Protein AF-A0A8B8A6L8-F1 (afdb_monomer_lite)

Structure (mmCIF, N/CA/C/O backbone):
data_AF-A0A8B8A6L8-F1
#
_entry.id   AF-A0A8B8A6L8-F1
#
loop_
_atom_site.group_PDB
_atom_site.id
_atom_site.type_symbol
_atom_site.label_atom_id
_atom_site.label_alt_id
_atom_site.label_comp_id
_atom_site.label_asym_id
_atom_site.label_entity_id
_atom_site.label_seq_id
_atom_site.pdbx_PDB_ins_code
_atom_site.Cartn_x
_atom_site.Cartn_y
_atom_site.Cartn_z
_atom_site.occupancy
_atom_site.B_iso_or_equiv
_atom_site.auth_seq_id
_atom_site.auth_comp_id
_atom_site.auth_asym_id
_atom_site.auth_atom_id
_atom_site.pdbx_PDB_model_num
ATOM 1 N N . MET A 1 1 ? 26.599 24.680 70.853 1.00 38.22 1 MET A N 1
ATOM 2 C CA . MET A 1 1 ? 25.687 25.658 70.237 1.00 38.22 1 MET A CA 1
ATOM 3 C C . MET A 1 1 ? 26.247 25.927 68.856 1.00 38.22 1 MET A C 1
ATOM 5 O O . MET A 1 1 ? 27.189 26.687 68.764 1.00 38.22 1 MET A O 1
ATOM 9 N N . GLU A 1 2 ? 25.787 25.202 67.839 1.00 28.59 2 GLU A N 1
ATOM 10 C CA . GLU A 1 2 ? 25.962 25.560 66.428 1.00 28.59 2 GLU A CA 1
ATOM 11 C C . GLU A 1 2 ? 25.062 24.666 65.571 1.00 28.59 2 GLU A C 1
ATOM 13 O O . GLU A 1 2 ? 24.732 23.537 65.933 1.00 28.59 2 GLU A O 1
ATOM 18 N N . VAL A 1 3 ? 24.571 25.277 64.506 1.00 35.31 3 VAL A N 1
ATOM 19 C CA . VAL A 1 3 ? 23.363 24.972 63.746 1.00 35.31 3 VAL A CA 1
ATOM 20 C C . VAL A 1 3 ? 23.727 24.139 62.525 1.00 35.31 3 VAL A C 1
ATOM 22 O O . VAL A 1 3 ? 24.654 24.518 61.825 1.00 35.31 3 VAL A O 1
ATOM 25 N N . PHE A 1 4 ? 22.939 23.116 62.178 1.00 30.56 4 PHE A N 1
ATOM 26 C CA . PHE A 1 4 ? 22.773 22.735 60.771 1.00 30.56 4 PHE A CA 1
ATOM 27 C C . PHE A 1 4 ? 21.321 22.356 60.463 1.00 30.56 4 PHE A C 1
ATOM 29 O O . PHE A 1 4 ? 20.784 21.351 60.921 1.00 30.56 4 PHE A O 1
ATOM 36 N N . ASN A 1 5 ? 20.706 23.234 59.671 1.00 37.31 5 ASN A N 1
ATOM 37 C CA . ASN A 1 5 ? 19.456 23.050 58.951 1.00 37.31 5 ASN A CA 1
ATOM 38 C C . ASN A 1 5 ? 19.555 21.842 58.011 1.00 37.31 5 ASN A C 1
ATOM 40 O O . ASN A 1 5 ? 20.459 21.787 57.180 1.00 37.31 5 ASN A O 1
ATOM 44 N N . ALA A 1 6 ? 18.566 20.952 58.054 1.00 35.06 6 ALA A N 1
ATOM 45 C CA . ALA A 1 6 ? 18.305 20.009 56.974 1.00 35.06 6 ALA A CA 1
ATOM 46 C C . ALA A 1 6 ? 16.916 20.296 56.392 1.00 35.06 6 ALA A C 1
ATOM 48 O O . ALA A 1 6 ? 15.884 19.993 56.991 1.00 35.06 6 ALA A O 1
ATOM 49 N N . PHE A 1 7 ? 16.922 20.915 55.212 1.00 32.12 7 PHE A N 1
ATOM 50 C CA . PHE A 1 7 ? 15.782 21.050 54.313 1.00 32.12 7 PHE A CA 1
ATOM 51 C C . PHE A 1 7 ? 15.168 19.663 54.053 1.00 32.12 7 PHE A C 1
ATOM 53 O O . PHE A 1 7 ? 15.786 18.812 53.413 1.00 32.12 7 PHE A O 1
ATOM 60 N N . LYS A 1 8 ? 13.937 19.423 54.516 1.00 34.16 8 LYS A N 1
ATOM 61 C CA . LYS A 1 8 ? 13.125 18.302 54.024 1.00 34.16 8 LYS A CA 1
ATOM 62 C C . LYS A 1 8 ? 12.576 18.684 52.650 1.00 34.16 8 LYS A C 1
ATOM 64 O O . LYS A 1 8 ? 11.583 19.397 52.552 1.00 34.16 8 LYS A O 1
ATOM 69 N N . MET A 1 9 ? 13.232 18.208 51.593 1.00 31.06 9 MET A N 1
ATOM 70 C CA . MET A 1 9 ? 12.656 18.169 50.249 1.00 31.06 9 MET A CA 1
ATOM 71 C C . MET A 1 9 ? 11.428 17.254 50.265 1.00 31.06 9 MET A C 1
ATOM 73 O O . MET A 1 9 ? 11.539 16.043 50.457 1.00 31.06 9 MET A O 1
ATOM 77 N N . THR A 1 10 ? 10.246 17.829 50.063 1.00 37.31 10 THR A N 1
ATOM 78 C CA . THR A 1 10 ? 9.040 17.076 49.725 1.00 37.31 10 THR A CA 1
ATOM 79 C C . THR A 1 10 ? 9.202 16.533 48.310 1.00 37.31 10 THR A C 1
ATOM 81 O O . THR A 1 10 ? 9.111 17.281 47.337 1.00 37.31 10 THR A O 1
ATOM 84 N N . PHE A 1 11 ? 9.473 15.233 48.190 1.00 37.34 11 PHE A N 1
ATOM 85 C CA . PHE A 1 11 ? 9.403 14.526 46.916 1.00 37.34 11 PHE A CA 1
ATOM 86 C C . PHE A 1 11 ? 7.950 14.539 46.430 1.00 37.34 11 PHE A C 1
ATOM 88 O O . PHE A 1 11 ? 7.080 13.891 47.012 1.00 37.34 11 PHE A O 1
ATOM 95 N N . GLY A 1 12 ? 7.695 15.324 45.383 1.00 35.06 12 GLY A N 1
ATOM 96 C CA . GLY A 1 12 ? 6.444 15.292 44.637 1.00 35.06 12 GLY A CA 1
ATOM 97 C C . GLY A 1 12 ? 6.195 13.892 44.083 1.00 35.06 12 GLY A C 1
ATOM 98 O O . GLY A 1 12 ? 7.115 13.225 43.607 1.00 35.06 12 GLY A O 1
ATOM 99 N N . MET A 1 13 ? 4.947 13.441 44.189 1.00 37.78 13 MET A N 1
ATOM 100 C CA . MET A 1 13 ? 4.490 12.155 43.671 1.00 37.78 13 MET A CA 1
ATOM 101 C C . MET A 1 13 ? 4.834 12.036 42.177 1.00 37.78 13 MET A C 1
ATOM 103 O O . MET A 1 13 ? 4.586 12.983 41.425 1.00 37.78 13 MET A O 1
ATOM 107 N N . PRO A 1 14 ? 5.371 10.896 41.712 1.00 39.12 14 PRO A N 1
ATOM 108 C CA . PRO A 1 14 ? 5.570 10.689 40.291 1.00 39.12 14 PRO A CA 1
ATOM 109 C C . PRO A 1 14 ? 4.200 10.643 39.612 1.00 39.12 14 PRO A C 1
ATOM 111 O O . PRO A 1 14 ? 3.347 9.820 39.949 1.00 39.12 14 PRO A O 1
ATOM 114 N N . HIS A 1 15 ? 3.990 11.532 38.641 1.00 36.28 15 HIS A N 1
ATOM 115 C CA . HIS A 1 15 ? 2.911 11.393 37.676 1.00 36.28 15 HIS A CA 1
ATOM 116 C C . HIS A 1 15 ? 3.094 10.052 36.961 1.00 36.28 15 HIS A C 1
ATOM 118 O O . HIS A 1 15 ? 3.973 9.901 36.113 1.00 36.28 15 HIS A O 1
ATOM 124 N N . ILE A 1 16 ? 2.269 9.068 37.319 1.00 39.75 16 ILE A N 1
ATOM 125 C CA . ILE A 1 16 ? 2.103 7.853 36.530 1.00 39.75 16 ILE A CA 1
ATOM 126 C C . ILE A 1 16 ? 1.516 8.307 35.196 1.00 39.75 16 ILE A C 1
ATOM 128 O O . ILE A 1 16 ? 0.330 8.621 35.087 1.00 39.75 16 ILE A O 1
ATOM 132 N N . ILE A 1 17 ? 2.371 8.398 34.181 1.00 43.59 17 ILE A N 1
ATOM 133 C CA . ILE A 1 17 ? 1.936 8.506 32.797 1.00 43.59 17 ILE A CA 1
ATOM 134 C C . ILE A 1 17 ? 1.213 7.189 32.524 1.00 43.59 17 ILE A C 1
ATOM 136 O O . ILE A 1 17 ? 1.850 6.146 32.388 1.00 43.59 17 ILE A O 1
ATOM 140 N N . ASN A 1 18 ? -0.119 7.227 32.506 1.00 35.31 18 ASN A N 1
ATOM 141 C CA . ASN A 1 18 ? -0.947 6.145 31.992 1.00 35.31 18 ASN A CA 1
ATOM 142 C C . ASN A 1 18 ? -0.597 5.973 30.505 1.00 35.31 18 ASN A C 1
ATOM 144 O O . ASN A 1 18 ? -1.241 6.544 29.623 1.00 35.31 18 ASN A O 1
ATOM 148 N N . LEU A 1 19 ? 0.461 5.211 30.217 1.00 40.44 19 LEU A N 1
ATOM 149 C CA . LEU A 1 19 ? 0.655 4.577 28.924 1.00 40.44 19 LEU A CA 1
ATOM 150 C C . LEU A 1 19 ? -0.526 3.627 28.763 1.00 40.44 19 LEU A C 1
ATOM 152 O O . LEU A 1 19 ? -0.498 2.494 29.232 1.00 40.44 19 LEU A O 1
ATOM 156 N N . SER A 1 20 ? -1.599 4.132 28.156 1.00 40.38 20 SER A N 1
ATOM 157 C CA . SER A 1 20 ? -2.689 3.311 27.652 1.00 40.38 20 SER A CA 1
ATOM 158 C C . SER A 1 20 ? -2.062 2.276 26.724 1.00 40.38 20 SER A C 1
ATOM 160 O O . SER A 1 20 ? -1.664 2.595 25.600 1.00 40.38 20 SER A O 1
ATOM 162 N N . VAL A 1 21 ? -1.868 1.062 27.243 1.00 50.06 21 VAL A N 1
ATOM 163 C CA . VAL A 1 21 ? -1.408 -0.085 26.468 1.00 50.06 21 VAL A CA 1
ATOM 164 C C . VAL A 1 21 ? -2.509 -0.331 25.452 1.00 50.06 21 VAL A C 1
ATOM 166 O O . VAL A 1 21 ? -3.582 -0.831 25.787 1.00 50.06 21 VAL A O 1
ATOM 169 N N . ARG A 1 22 ? -2.286 0.133 24.219 1.00 54.47 22 ARG A N 1
ATOM 170 C CA . ARG A 1 22 ? -3.246 -0.035 23.130 1.00 54.47 22 ARG A CA 1
ATOM 171 C C . ARG A 1 22 ? -3.510 -1.535 22.977 1.00 54.47 22 ARG A C 1
ATOM 173 O O . ARG A 1 22 ? -2.540 -2.292 22.926 1.00 54.47 22 ARG A O 1
ATOM 180 N N . PRO A 1 23 ? -4.774 -1.983 22.909 1.00 56.88 23 PRO A N 1
ATOM 181 C CA . PRO A 1 23 ? -5.069 -3.378 22.626 1.00 56.88 23 PRO A CA 1
ATOM 182 C C . PRO A 1 23 ? -4.446 -3.748 21.277 1.00 56.88 23 PRO A C 1
ATOM 184 O O . PRO A 1 23 ? -4.843 -3.206 20.246 1.00 56.88 23 PRO A O 1
ATOM 187 N N . ILE A 1 24 ? -3.454 -4.637 21.294 1.00 59.12 24 ILE A N 1
ATOM 188 C CA . ILE A 1 24 ? -2.861 -5.218 20.089 1.00 59.12 24 ILE A CA 1
ATOM 189 C C . ILE A 1 24 ? -3.736 -6.411 19.715 1.00 59.12 24 ILE A C 1
ATOM 191 O O . ILE A 1 24 ? -3.820 -7.385 20.466 1.00 59.12 24 ILE A O 1
ATOM 195 N N . ARG A 1 25 ? -4.405 -6.347 18.563 1.00 66.31 25 ARG A N 1
ATOM 196 C CA . ARG A 1 25 ? -5.113 -7.508 18.010 1.00 66.31 25 ARG A CA 1
ATOM 197 C C . ARG A 1 25 ? -4.074 -8.475 17.461 1.00 66.31 25 ARG A C 1
ATOM 199 O O . ARG A 1 25 ? -3.339 -8.094 16.570 1.00 66.31 25 ARG A O 1
ATOM 206 N N . THR A 1 26 ? -3.986 -9.707 17.949 1.00 69.88 26 THR A N 1
ATOM 207 C CA . THR A 1 26 ? -2.943 -10.656 17.505 1.00 69.88 26 THR A CA 1
ATOM 208 C C . THR A 1 26 ? -3.328 -11.457 16.261 1.00 69.88 26 THR A C 1
ATOM 210 O O . THR A 1 26 ? -2.445 -11.866 15.514 1.00 69.88 26 THR A O 1
ATOM 213 N N . ASP A 1 27 ? -4.627 -11.628 15.998 1.00 84.06 27 ASP A N 1
ATOM 214 C CA . ASP A 1 27 ? -5.150 -12.337 14.829 1.00 84.06 27 ASP A CA 1
ATOM 215 C C . ASP A 1 27 ? -6.172 -11.477 14.072 1.00 84.06 27 ASP A C 1
ATOM 217 O O . ASP A 1 27 ? -7.228 -11.133 14.607 1.00 84.06 27 ASP A O 1
ATOM 221 N N . CYS A 1 28 ? -5.856 -11.139 12.821 1.00 91.00 28 CYS A N 1
ATOM 222 C CA . CYS A 1 28 ? -6.729 -10.408 11.902 1.00 91.00 28 CYS A CA 1
ATOM 223 C C . CYS A 1 28 ? -7.232 -11.257 10.727 1.00 91.00 28 CYS A C 1
ATOM 225 O O . CYS A 1 28 ? -7.786 -10.702 9.777 1.00 91.00 28 CYS A O 1
ATOM 227 N N . SER A 1 29 ? -7.055 -12.580 10.772 1.00 90.31 29 SER A N 1
ATOM 228 C CA . SER A 1 29 ? -7.490 -13.496 9.710 1.00 90.31 29 SER A CA 1
ATOM 229 C C . SER A 1 29 ? -9.011 -13.696 9.674 1.00 90.31 29 SER A C 1
ATOM 231 O O . SER A 1 29 ? -9.569 -13.998 8.618 1.00 90.31 29 SER A O 1
ATOM 233 N N . VAL A 1 30 ? -9.695 -13.468 10.800 1.00 90.44 30 VAL A N 1
ATOM 234 C CA . VAL A 1 30 ? -11.146 -13.648 10.935 1.00 90.44 30 VAL A CA 1
ATOM 235 C C . VAL A 1 30 ? -11.891 -12.316 10.733 1.00 90.44 30 VAL A C 1
ATOM 237 O O . VAL A 1 30 ? -11.552 -11.315 11.380 1.00 90.44 30 VAL A O 1
ATOM 240 N N . PRO A 1 31 ? -12.925 -12.272 9.869 1.00 92.06 31 PRO A N 1
ATOM 241 C CA . PRO A 1 31 ? -13.762 -11.090 9.706 1.00 92.06 31 PRO A CA 1
ATOM 242 C C . PRO A 1 31 ? -14.620 -10.838 10.949 1.00 92.06 31 PRO A C 1
ATOM 244 O O . PRO A 1 31 ? -15.320 -11.720 11.438 1.00 92.06 31 PRO A O 1
ATOM 247 N N . GLU A 1 32 ? -14.618 -9.595 11.421 1.00 91.06 32 GLU A N 1
ATOM 248 C CA . GLU A 1 32 ? -15.509 -9.110 12.478 1.00 91.06 32 GLU A CA 1
ATOM 249 C C . GLU A 1 32 ? -16.592 -8.189 11.900 1.00 91.06 32 GLU A C 1
ATOM 251 O O . GLU A 1 32 ? -16.401 -7.568 10.849 1.00 91.06 32 GLU A O 1
ATOM 256 N N . VAL A 1 33 ? -17.708 -8.022 12.618 1.00 92.38 33 VAL A N 1
ATOM 257 C CA . VAL A 1 33 ? -18.766 -7.072 12.235 1.00 92.38 33 VAL A CA 1
ATOM 258 C C . VAL A 1 33 ? -18.179 -5.665 12.065 1.00 92.38 33 VAL A C 1
ATOM 260 O O . VAL A 1 33 ? -17.500 -5.150 12.954 1.00 92.38 33 VAL A O 1
ATOM 263 N N . GLY A 1 34 ? -18.429 -5.054 10.903 1.00 91.56 34 GLY A N 1
ATOM 264 C CA . GLY A 1 34 ? -17.932 -3.720 10.548 1.00 91.56 34 GLY A CA 1
ATOM 265 C C . GLY A 1 34 ? -16.470 -3.666 10.091 1.00 91.56 34 GLY A C 1
ATOM 266 O O . GLY A 1 34 ? -15.991 -2.588 9.746 1.00 91.56 34 GLY A O 1
ATOM 267 N N . SER A 1 35 ? -15.756 -4.796 10.066 1.00 95.50 35 SER A N 1
ATOM 268 C CA . SER A 1 35 ? -14.407 -4.858 9.498 1.00 95.50 35 SER A CA 1
ATOM 269 C C . SER A 1 35 ? -14.436 -4.982 7.971 1.00 95.50 35 SER A C 1
ATOM 271 O O . SER A 1 35 ? -15.374 -5.532 7.389 1.00 95.50 35 SER A O 1
ATOM 273 N N . LYS A 1 36 ? -13.395 -4.469 7.314 1.00 97.19 36 LYS A N 1
ATOM 274 C CA . LYS A 1 36 ? -13.181 -4.569 5.867 1.00 97.19 36 LYS A CA 1
ATOM 275 C C . LYS A 1 36 ? -11.900 -5.361 5.578 1.00 97.19 36 LYS A C 1
ATOM 277 O O . LYS A 1 36 ? -10.931 -5.221 6.329 1.00 97.19 36 LYS A O 1
ATOM 282 N N . PRO A 1 37 ? -11.861 -6.160 4.498 1.00 97.56 37 PRO A N 1
ATOM 283 C CA . PRO A 1 37 ? -10.648 -6.860 4.100 1.00 97.56 37 PRO A CA 1
ATOM 284 C C . PRO A 1 37 ? -9.609 -5.885 3.538 1.00 97.56 37 PRO A C 1
ATOM 286 O O . PRO A 1 37 ? -9.947 -4.955 2.800 1.00 97.56 37 PRO A O 1
ATOM 289 N N . PHE A 1 38 ? -8.339 -6.143 3.828 1.00 97.44 38 PHE A N 1
ATOM 290 C CA . PHE A 1 38 ? -7.197 -5.550 3.136 1.00 97.44 38 PHE A CA 1
ATOM 291 C C . PHE A 1 38 ? -6.344 -6.650 2.504 1.00 97.44 38 PHE A C 1
ATOM 293 O O . PHE A 1 38 ? -6.359 -7.806 2.932 1.00 97.44 38 PHE A O 1
ATOM 300 N N . PHE A 1 39 ? -5.605 -6.297 1.459 1.00 96.88 39 PHE A N 1
ATOM 301 C CA . PHE A 1 39 ? -4.883 -7.257 0.639 1.00 96.88 39 PHE A CA 1
ATOM 302 C C . PHE A 1 39 ? -3.445 -6.812 0.418 1.00 96.88 39 PHE A C 1
ATOM 304 O O . PHE A 1 39 ? -3.165 -5.632 0.197 1.00 96.88 39 PHE A O 1
ATOM 311 N N . TYR A 1 40 ? -2.547 -7.790 0.416 1.00 95.00 40 TYR A N 1
ATOM 312 C CA . TYR A 1 40 ? -1.212 -7.636 -0.136 1.00 95.00 40 TYR A CA 1
ATOM 313 C C . TYR A 1 40 ? -1.282 -7.779 -1.657 1.00 95.00 40 TYR A C 1
ATOM 315 O O . TYR A 1 40 ? -2.036 -8.602 -2.182 1.00 95.00 40 TYR A O 1
ATOM 323 N N . GLY A 1 41 ? -0.495 -6.992 -2.376 1.00 94.38 41 GLY A N 1
ATOM 324 C CA . GLY A 1 41 ? -0.403 -7.095 -3.820 1.00 94.38 41 GLY A CA 1
ATOM 325 C C . GLY A 1 41 ? 1.018 -6.950 -4.327 1.00 94.38 41 GLY A C 1
ATOM 326 O O . GLY A 1 41 ? 1.899 -6.418 -3.653 1.00 94.38 41 GLY A O 1
ATOM 327 N N . THR A 1 42 ? 1.234 -7.465 -5.532 1.00 94.06 42 THR A N 1
ATOM 328 C CA . THR A 1 42 ? 2.529 -7.456 -6.210 1.00 94.06 42 THR A CA 1
ATOM 329 C C . THR A 1 42 ? 2.401 -6.922 -7.623 1.00 94.06 42 THR A C 1
ATOM 331 O O . THR A 1 42 ? 1.360 -7.058 -8.264 1.00 94.06 42 THR A O 1
ATOM 334 N N . ASN A 1 43 ? 3.467 -6.318 -8.126 1.00 91.12 43 ASN A N 1
ATOM 335 C CA . ASN A 1 43 ? 3.594 -5.884 -9.508 1.00 91.12 43 ASN A CA 1
ATOM 336 C C . ASN A 1 43 ? 4.963 -6.304 -10.059 1.00 91.12 43 ASN A C 1
ATOM 338 O O . ASN A 1 43 ? 5.912 -6.499 -9.292 1.00 91.12 43 ASN A O 1
ATOM 342 N N . ASP A 1 44 ? 5.072 -6.444 -11.378 1.00 90.00 44 ASP A N 1
ATOM 343 C CA . ASP A 1 44 ? 6.323 -6.819 -12.043 1.00 90.00 44 ASP A CA 1
ATOM 344 C C . ASP A 1 44 ? 7.318 -5.646 -11.998 1.00 90.00 44 ASP A C 1
ATOM 346 O O . ASP A 1 44 ? 7.162 -4.646 -12.709 1.00 90.00 44 ASP A O 1
ATOM 350 N N . LEU A 1 45 ? 8.351 -5.750 -11.150 1.00 87.50 45 LEU A N 1
ATOM 351 C CA . LEU A 1 45 ? 9.310 -4.658 -10.974 1.00 87.50 45 LEU A CA 1
ATOM 352 C C . LEU A 1 45 ? 10.185 -4.465 -12.217 1.00 87.50 45 LEU A C 1
ATOM 354 O O . LEU A 1 45 ? 10.571 -3.333 -12.509 1.00 87.50 45 LEU A O 1
ATOM 358 N N . ALA A 1 46 ? 10.484 -5.527 -12.969 1.00 86.88 46 ALA A N 1
ATOM 359 C CA . ALA A 1 46 ? 11.274 -5.418 -14.191 1.00 86.88 46 ALA A CA 1
ATOM 360 C C . ALA A 1 46 ? 10.516 -4.600 -15.247 1.00 86.88 46 ALA A C 1
ATOM 362 O O . ALA A 1 46 ? 11.077 -3.673 -15.835 1.00 86.88 46 ALA A O 1
ATOM 363 N N . CYS A 1 47 ? 9.220 -4.862 -15.424 1.00 87.69 47 CYS A N 1
ATOM 364 C CA . CYS A 1 47 ? 8.344 -4.046 -16.259 1.00 87.69 47 CYS A CA 1
ATOM 365 C C . CYS A 1 47 ? 8.293 -2.589 -15.781 1.00 87.69 47 CYS A C 1
ATOM 367 O O . CYS A 1 47 ? 8.435 -1.672 -16.596 1.00 87.69 47 CYS A O 1
ATOM 369 N N . MET A 1 48 ? 8.133 -2.354 -14.473 1.00 87.50 48 MET A N 1
ATOM 370 C CA . MET A 1 48 ? 8.103 -1.000 -13.904 1.00 87.50 48 MET A CA 1
ATOM 371 C C . MET A 1 48 ? 9.407 -0.243 -14.167 1.00 87.50 48 MET A C 1
ATOM 373 O O . MET A 1 48 ? 9.382 0.920 -14.580 1.00 87.50 48 MET A O 1
ATOM 377 N N . TYR A 1 49 ? 10.546 -0.905 -13.961 1.00 86.19 49 TYR A N 1
ATOM 378 C CA . TYR A 1 49 ? 11.869 -0.340 -14.196 1.00 86.19 49 TYR A CA 1
ATOM 379 C C . TYR A 1 49 ? 12.063 0.007 -15.673 1.00 86.19 49 TYR A C 1
ATOM 381 O O . TYR A 1 49 ? 12.335 1.165 -15.988 1.00 86.19 49 TYR A O 1
ATOM 389 N N . LEU A 1 50 ? 11.819 -0.947 -16.579 1.00 86.06 50 LEU A N 1
ATOM 390 C CA . LEU A 1 50 ? 11.908 -0.730 -18.027 1.00 86.06 50 LEU A CA 1
ATOM 391 C C . LEU A 1 50 ? 10.968 0.383 -18.503 1.00 86.06 50 LEU A C 1
ATOM 393 O O . LEU A 1 50 ? 11.334 1.152 -19.390 1.00 86.06 50 LEU A O 1
ATOM 397 N N . THR A 1 51 ? 9.777 0.495 -17.907 1.00 85.38 51 THR A N 1
ATOM 398 C CA . THR A 1 51 ? 8.834 1.587 -18.195 1.00 85.38 51 THR A CA 1
ATOM 399 C C . THR A 1 51 ? 9.421 2.926 -17.761 1.00 85.38 51 THR A C 1
ATOM 401 O O . THR A 1 51 ? 9.380 3.889 -18.520 1.00 85.38 51 THR A O 1
ATOM 404 N N . THR A 1 52 ? 10.006 2.983 -16.563 1.00 85.56 52 THR A N 1
ATOM 405 C CA . THR A 1 52 ? 10.579 4.211 -15.994 1.00 85.56 52 THR A CA 1
ATOM 406 C C . THR A 1 52 ? 11.751 4.740 -16.823 1.00 85.56 52 THR A C 1
ATOM 408 O O . THR A 1 52 ? 11.866 5.949 -16.995 1.00 85.56 52 THR A O 1
ATOM 411 N N . ILE A 1 53 ? 12.599 3.855 -17.362 1.00 86.56 53 ILE A N 1
ATOM 412 C CA . ILE A 1 53 ? 13.751 4.239 -18.201 1.00 86.56 53 ILE A CA 1
ATOM 413 C C . ILE A 1 53 ? 13.421 4.340 -19.702 1.00 86.56 53 ILE A C 1
ATOM 415 O O . ILE A 1 53 ? 14.325 4.496 -20.517 1.00 86.56 53 ILE A O 1
ATOM 419 N N . GLY A 1 54 ? 12.145 4.224 -20.093 1.00 83.88 54 GLY A N 1
ATOM 420 C CA . GLY A 1 54 ? 11.705 4.375 -21.487 1.00 83.88 54 GLY A CA 1
ATOM 421 C C . GLY A 1 54 ? 12.072 3.216 -22.425 1.00 83.88 54 GLY A C 1
ATOM 422 O O . GLY A 1 54 ? 11.951 3.350 -23.640 1.00 83.88 54 GLY A O 1
ATOM 423 N N . LEU A 1 55 ? 12.502 2.069 -21.889 1.00 82.75 55 LEU A N 1
ATOM 424 C CA . LEU A 1 55 ? 12.879 0.883 -22.671 1.00 82.75 55 LEU A CA 1
ATOM 425 C C . LEU A 1 55 ? 11.767 -0.167 -22.762 1.00 82.75 55 LEU A C 1
ATOM 427 O O . LEU A 1 55 ? 11.917 -1.177 -23.457 1.00 82.75 55 LEU A O 1
ATOM 431 N N . TYR A 1 56 ? 10.644 0.048 -22.075 1.00 77.00 56 TYR A N 1
ATOM 432 C CA . TYR A 1 56 ? 9.500 -0.846 -22.172 1.00 77.00 56 TYR A CA 1
ATOM 433 C C . TYR A 1 56 ? 8.888 -0.784 -23.573 1.00 77.00 56 TYR A C 1
ATOM 435 O O . TYR A 1 56 ? 8.228 0.176 -23.964 1.00 77.00 56 TYR A O 1
ATOM 443 N N . ARG A 1 57 ? 9.097 -1.855 -24.335 1.00 68.31 57 ARG A N 1
ATOM 444 C CA . ARG A 1 57 ? 8.390 -2.118 -25.586 1.00 68.31 57 ARG A CA 1
ATOM 445 C C . ARG A 1 57 ? 7.260 -3.084 -25.273 1.00 68.31 57 ARG A C 1
ATOM 447 O O . ARG A 1 57 ? 7.525 -4.121 -24.669 1.00 68.31 57 ARG A O 1
ATOM 454 N N . HIS A 1 58 ? 6.037 -2.792 -25.724 1.00 61.41 58 HIS A N 1
ATOM 455 C CA . HIS A 1 58 ? 4.924 -3.748 -25.715 1.00 61.41 58 HIS A CA 1
ATOM 456 C C . HIS A 1 58 ? 5.299 -4.985 -26.553 1.00 61.41 58 HIS A C 1
ATOM 458 O O . HIS A 1 58 ? 4.957 -5.101 -27.730 1.00 61.41 58 HIS A O 1
ATOM 464 N N . ARG A 1 59 ? 6.062 -5.918 -25.979 1.00 54.03 59 ARG A N 1
ATOM 465 C CA . ARG A 1 59 ? 6.367 -7.193 -26.619 1.00 54.03 59 ARG A CA 1
ATOM 466 C C . ARG A 1 59 ? 5.094 -8.029 -26.567 1.00 54.03 59 ARG A C 1
ATOM 468 O O . ARG A 1 59 ? 4.656 -8.429 -25.491 1.00 54.03 59 ARG A O 1
ATOM 475 N N . ARG A 1 60 ? 4.515 -8.333 -27.736 1.00 49.09 60 ARG A N 1
ATOM 476 C CA . ARG A 1 60 ? 3.614 -9.488 -27.879 1.00 49.09 60 ARG A CA 1
ATOM 477 C C . ARG A 1 60 ? 4.346 -10.694 -27.284 1.00 49.09 60 ARG A C 1
ATOM 479 O O . ARG A 1 60 ? 5.489 -10.936 -27.672 1.00 49.09 60 ARG A O 1
ATOM 486 N N . LYS A 1 61 ? 3.728 -11.395 -26.326 1.00 45.41 61 LYS A N 1
ATOM 487 C CA . LYS A 1 61 ? 4.306 -12.571 -25.655 1.00 45.41 61 LYS A CA 1
ATOM 488 C C . LYS A 1 61 ? 4.791 -13.575 -26.713 1.00 45.41 61 LYS A C 1
ATOM 490 O O . LYS A 1 61 ? 3.981 -14.285 -27.297 1.00 45.41 61 LYS A O 1
ATOM 495 N N . ARG A 1 62 ? 6.097 -13.615 -26.993 1.00 43.38 62 ARG A N 1
ATOM 496 C CA . ARG A 1 62 ? 6.741 -14.717 -27.720 1.00 43.38 62 ARG A CA 1
ATOM 497 C C . ARG A 1 62 ? 7.315 -15.674 -26.684 1.00 43.38 62 ARG A C 1
ATOM 499 O O . ARG A 1 62 ? 7.956 -15.195 -25.757 1.00 43.38 62 ARG A O 1
ATOM 506 N N . SER A 1 63 ? 7.014 -16.962 -26.881 1.00 40.50 63 SER A N 1
ATOM 507 C CA . SER A 1 63 ? 7.598 -18.182 -26.290 1.00 40.50 63 SER A CA 1
ATOM 508 C C . SER A 1 63 ? 8.098 -18.099 -24.841 1.00 40.50 63 SER A C 1
ATOM 510 O O . SER A 1 63 ? 9.023 -17.358 -24.534 1.00 40.50 63 SER A O 1
ATOM 512 N N . LEU A 1 64 ? 7.499 -18.945 -23.996 1.00 42.28 64 LEU A N 1
ATOM 513 C CA . LEU A 1 64 ? 7.750 -19.173 -22.570 1.00 42.28 64 LEU A CA 1
ATOM 514 C C . LEU A 1 64 ? 9.215 -18.924 -22.144 1.00 42.28 64 LEU A C 1
ATOM 516 O O . LEU A 1 64 ? 10.058 -19.813 -22.220 1.00 42.28 64 LEU A O 1
ATOM 520 N N . GLN A 1 65 ? 9.515 -17.710 -21.679 1.00 47.16 65 GLN A N 1
ATOM 521 C CA . GLN A 1 65 ? 10.724 -17.439 -20.908 1.00 47.16 65 GLN A CA 1
ATOM 522 C C . GLN A 1 65 ? 10.358 -17.616 -19.437 1.00 47.16 65 GLN A C 1
ATOM 524 O O . GLN A 1 65 ? 9.488 -16.909 -18.924 1.00 47.16 65 GLN A O 1
ATOM 529 N N . LEU A 1 66 ? 10.968 -18.606 -18.784 1.00 38.34 66 LEU A N 1
ATOM 530 C CA . LEU A 1 66 ? 10.850 -18.799 -17.341 1.00 38.34 66 LEU A CA 1
ATOM 531 C C . LEU A 1 66 ? 11.402 -17.545 -16.635 1.00 38.34 66 LEU A C 1
ATOM 533 O O . LEU A 1 66 ? 12.522 -17.135 -16.948 1.00 38.34 66 LEU A O 1
ATOM 537 N N . PRO A 1 67 ? 10.649 -16.907 -15.721 1.00 46.97 67 PRO A N 1
ATOM 538 C CA . PRO A 1 67 ? 11.118 -15.712 -15.033 1.00 46.97 67 PRO A CA 1
ATOM 539 C C . PRO A 1 67 ? 12.279 -16.063 -14.095 1.00 46.97 67 PRO A C 1
ATOM 541 O O . PRO A 1 67 ? 12.128 -16.818 -13.134 1.00 46.97 67 PRO A O 1
ATOM 544 N N . VAL A 1 68 ? 13.451 -15.504 -14.391 1.00 41.84 68 VAL A N 1
ATOM 545 C CA . VAL A 1 68 ? 14.664 -15.610 -13.575 1.00 41.84 68 VAL A CA 1
ATOM 546 C C . VAL A 1 68 ? 14.498 -14.667 -12.380 1.00 41.84 68 VAL A C 1
ATOM 548 O O . VAL A 1 68 ? 14.736 -13.472 -12.500 1.00 41.84 68 VAL A O 1
ATOM 551 N N . HIS A 1 69 ? 14.039 -15.229 -11.256 1.00 46.12 69 HIS A N 1
ATOM 552 C CA . HIS A 1 69 ? 13.811 -14.589 -9.951 1.00 46.12 69 HIS A CA 1
ATOM 553 C C . HIS A 1 69 ? 12.775 -13.446 -9.962 1.00 46.12 69 HIS A C 1
ATOM 555 O O . HIS A 1 69 ? 12.995 -12.377 -10.521 1.00 46.12 69 HIS A O 1
ATOM 561 N N . ASN A 1 70 ? 11.627 -13.652 -9.306 1.00 53.84 70 ASN A N 1
ATOM 562 C CA . ASN A 1 70 ? 10.523 -12.685 -9.260 1.00 53.84 70 ASN A CA 1
ATOM 563 C C . ASN A 1 70 ? 10.901 -11.425 -8.453 1.00 53.84 70 ASN A C 1
ATOM 565 O O . ASN A 1 70 ? 10.535 -11.283 -7.287 1.00 53.84 70 ASN A O 1
ATOM 569 N N . PHE A 1 71 ? 11.629 -10.495 -9.074 1.00 76.56 71 PHE A N 1
ATOM 570 C CA . PHE A 1 71 ? 11.798 -9.130 -8.589 1.00 76.56 71 PHE A CA 1
ATOM 571 C C . PHE A 1 71 ? 10.429 -8.441 -8.657 1.00 76.56 71 PHE A C 1
ATOM 573 O O . PHE A 1 71 ? 9.971 -8.029 -9.724 1.00 76.56 71 PHE A O 1
ATOM 580 N N . VAL A 1 72 ? 9.741 -8.371 -7.518 1.00 87.25 72 VAL A N 1
ATOM 581 C CA . VAL A 1 72 ? 8.392 -7.804 -7.420 1.00 87.25 72 VAL A CA 1
ATOM 582 C C . VAL A 1 72 ? 8.390 -6.521 -6.604 1.00 87.25 72 VAL A C 1
ATOM 584 O O . VAL A 1 72 ? 9.114 -6.380 -5.614 1.00 87.25 72 VAL A O 1
ATOM 587 N N . HIS A 1 73 ? 7.540 -5.591 -7.022 1.00 92.25 73 HIS A N 1
ATOM 588 C CA . HIS A 1 73 ? 7.153 -4.436 -6.229 1.00 92.25 73 HIS A CA 1
ATOM 589 C C . HIS A 1 73 ? 5.920 -4.795 -5.410 1.00 92.25 73 HIS A C 1
ATOM 591 O O . HIS A 1 73 ? 4.944 -5.270 -5.987 1.00 92.25 73 HIS A O 1
ATOM 597 N N . SER A 1 74 ? 5.940 -4.570 -4.100 1.00 94.12 74 SER A N 1
ATOM 598 C CA . SER A 1 74 ? 4.773 -4.817 -3.256 1.00 94.12 74 SER A CA 1
ATOM 599 C C . SER A 1 74 ? 3.973 -3.549 -2.980 1.00 94.12 74 SER A C 1
ATOM 601 O O . SER A 1 74 ? 4.531 -2.458 -2.848 1.00 94.12 74 SER A O 1
ATOM 603 N N . PHE A 1 75 ? 2.664 -3.720 -2.839 1.00 95.25 75 PHE A N 1
ATOM 604 C CA . PHE A 1 75 ? 1.727 -2.672 -2.457 1.00 95.25 75 PHE A CA 1
ATOM 605 C C . PHE A 1 75 ? 0.633 -3.227 -1.541 1.00 95.25 75 PHE A C 1
ATOM 607 O O . PHE A 1 75 ? 0.419 -4.439 -1.470 1.00 95.25 75 PHE A O 1
ATOM 614 N N . ILE A 1 76 ? -0.099 -2.329 -0.880 1.00 96.88 76 ILE A N 1
ATOM 615 C CA . ILE A 1 76 ? -1.310 -2.668 -0.123 1.00 96.88 76 ILE A CA 1
ATOM 616 C C . ILE A 1 76 ? -2.541 -2.176 -0.866 1.00 96.88 76 ILE A C 1
ATOM 618 O O . ILE A 1 76 ? -2.577 -1.035 -1.326 1.00 96.88 76 ILE A O 1
ATOM 622 N N . TYR A 1 77 ? -3.551 -3.037 -0.961 1.00 96.94 77 TYR A N 1
ATOM 623 C CA . TYR A 1 77 ? -4.875 -2.690 -1.454 1.00 96.94 77 TYR A CA 1
ATOM 624 C C . TYR A 1 77 ? -5.886 -2.703 -0.306 1.00 96.94 77 TYR A C 1
ATOM 626 O O . TYR A 1 77 ? -6.110 -3.736 0.328 1.00 96.94 77 TYR A O 1
ATOM 634 N N . TYR A 1 78 ? -6.502 -1.555 -0.034 1.00 97.50 78 TYR A N 1
ATOM 635 C CA . TYR A 1 78 ? -7.504 -1.412 1.019 1.00 97.50 78 TYR A CA 1
ATOM 636 C C . TYR A 1 78 ? -8.565 -0.383 0.626 1.00 97.50 78 TYR A C 1
ATOM 638 O O . TYR A 1 78 ? -8.237 0.718 0.192 1.00 97.50 78 TYR A O 1
ATOM 646 N N . ASP A 1 79 ? -9.841 -0.744 0.772 1.00 95.69 79 ASP A N 1
ATOM 647 C CA . ASP A 1 79 ? -10.992 0.141 0.526 1.00 95.69 79 ASP A CA 1
ATOM 648 C C . ASP A 1 79 ? -10.985 0.825 -0.863 1.00 95.69 79 ASP A C 1
ATOM 650 O O . ASP A 1 79 ? -11.344 1.993 -1.011 1.00 95.69 79 ASP A O 1
ATOM 654 N N . GLY A 1 80 ? -10.530 0.111 -1.902 1.00 95.19 80 GLY A N 1
ATOM 655 C CA . GLY A 1 80 ? -10.452 0.632 -3.274 1.00 95.19 80 GLY A CA 1
ATOM 656 C C . GLY A 1 80 ? -9.185 1.433 -3.598 1.00 95.19 80 GLY A C 1
ATOM 657 O O . GLY A 1 80 ? -9.071 1.979 -4.703 1.00 95.19 80 GLY A O 1
ATOM 658 N N . TRP A 1 81 ? -8.235 1.503 -2.665 1.00 97.00 81 TRP A N 1
ATOM 659 C CA . TRP A 1 81 ? -6.995 2.261 -2.800 1.00 97.00 81 TRP A CA 1
ATOM 660 C C . T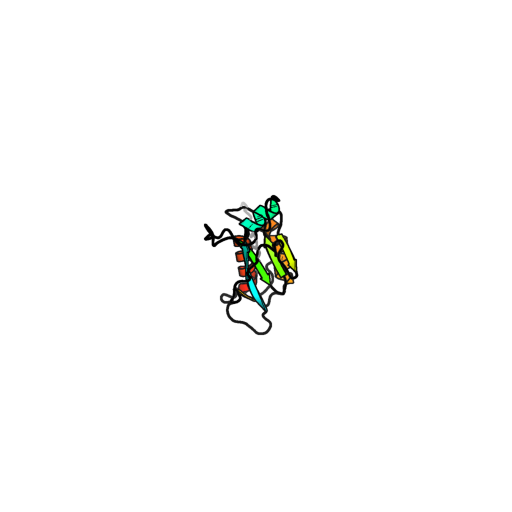RP A 1 81 ? -5.759 1.376 -2.792 1.00 97.00 81 TRP A C 1
ATOM 662 O O . TRP A 1 81 ? -5.662 0.431 -2.018 1.00 97.00 81 TRP A O 1
ATOM 672 N N . PHE A 1 82 ? -4.796 1.751 -3.627 1.00 96.06 82 PHE A N 1
ATOM 673 C CA . PHE A 1 82 ? -3.464 1.180 -3.729 1.00 96.06 82 PHE A CA 1
ATOM 674 C C . PHE A 1 82 ? -2.481 2.117 -3.031 1.00 96.06 82 PHE A C 1
ATOM 676 O O . PHE A 1 82 ? -2.366 3.283 -3.416 1.00 96.06 82 PHE A O 1
ATOM 683 N N . ALA A 1 83 ? -1.794 1.613 -2.010 1.00 96.06 83 ALA A N 1
ATOM 684 C CA . ALA A 1 83 ? -0.714 2.296 -1.312 1.00 96.06 83 ALA A CA 1
ATOM 685 C C . ALA A 1 83 ? 0.622 1.650 -1.691 1.00 96.06 83 ALA A C 1
ATOM 687 O O . ALA A 1 83 ? 0.841 0.467 -1.419 1.00 96.06 83 ALA A O 1
ATOM 688 N N . GLU A 1 84 ? 1.506 2.426 -2.312 1.00 93.44 84 GLU A N 1
ATOM 689 C CA . GLU A 1 84 ? 2.795 1.965 -2.838 1.00 93.44 84 GLU A CA 1
ATOM 690 C C . GLU A 1 84 ? 3.920 2.869 -2.318 1.00 93.44 84 GLU A C 1
ATOM 692 O O . GLU A 1 84 ? 3.730 4.077 -2.189 1.00 93.44 84 GLU A O 1
ATOM 697 N N . PHE A 1 85 ? 5.102 2.311 -2.051 1.00 92.94 85 PHE A N 1
ATOM 698 C CA . PHE A 1 85 ? 6.273 3.080 -1.617 1.00 92.94 85 PHE A CA 1
ATOM 699 C C . PHE A 1 85 ? 7.449 2.850 -2.557 1.00 92.94 85 PHE A C 1
ATOM 701 O O . PHE A 1 85 ? 7.905 1.716 -2.732 1.00 92.94 85 PHE A O 1
ATOM 708 N N . GLY A 1 86 ? 7.928 3.924 -3.181 1.00 86.50 86 GLY A N 1
ATOM 709 C CA . GLY A 1 86 ? 8.974 3.875 -4.196 1.00 86.50 86 GLY A CA 1
ATOM 710 C C . GLY A 1 86 ? 10.142 4.810 -3.907 1.00 86.50 86 GLY A C 1
ATOM 711 O O . GLY A 1 86 ? 10.222 5.452 -2.869 1.00 86.50 86 GLY A O 1
ATOM 712 N N . THR A 1 87 ? 11.056 4.898 -4.872 1.00 80.56 87 THR A N 1
ATOM 713 C CA . THR A 1 87 ? 12.302 5.674 -4.767 1.00 80.56 87 THR A CA 1
ATOM 714 C C . THR A 1 87 ? 12.108 7.177 -4.591 1.00 80.56 87 THR A C 1
ATOM 716 O O . THR A 1 87 ? 13.025 7.844 -4.124 1.00 80.56 87 THR A O 1
ATOM 719 N N . LYS A 1 88 ? 10.953 7.717 -4.990 1.00 74.69 88 LYS A N 1
ATOM 720 C CA . LYS A 1 88 ? 10.641 9.144 -4.866 1.00 74.69 88 LYS A CA 1
ATOM 721 C C . LYS A 1 88 ? 9.751 9.419 -3.659 1.00 74.69 88 LYS A C 1
ATOM 723 O O . LYS A 1 88 ? 10.053 10.307 -2.874 1.00 74.69 88 LYS A O 1
ATOM 728 N N . ASP A 1 89 ? 8.665 8.670 -3.532 1.00 77.25 89 ASP A N 1
ATOM 729 C CA . ASP A 1 89 ? 7.568 9.001 -2.633 1.00 77.25 89 ASP A CA 1
ATOM 730 C C . ASP A 1 89 ? 6.664 7.795 -2.328 1.00 77.25 89 ASP A C 1
ATOM 732 O O . ASP A 1 89 ? 6.712 6.750 -2.991 1.00 77.25 89 ASP A O 1
ATOM 736 N N . THR A 1 90 ? 5.825 7.962 -1.300 1.00 90.25 90 THR A N 1
ATOM 737 C CA . THR A 1 90 ? 4.650 7.115 -1.076 1.00 90.25 90 THR A CA 1
ATOM 738 C C . THR A 1 90 ? 3.525 7.579 -1.991 1.00 90.25 90 THR A C 1
ATOM 740 O O . THR A 1 90 ? 3.079 8.722 -1.902 1.00 90.25 90 THR A O 1
ATOM 743 N N . THR A 1 91 ? 3.012 6.687 -2.831 1.00 91.31 91 THR A N 1
ATOM 744 C CA . THR A 1 91 ? 1.905 6.980 -3.741 1.00 91.31 91 THR A CA 1
ATOM 745 C C . THR A 1 91 ? 0.628 6.291 -3.286 1.00 91.31 91 THR A C 1
ATOM 747 O O . THR A 1 91 ? 0.616 5.087 -3.036 1.00 91.31 91 THR A O 1
ATOM 750 N N . LEU A 1 92 ? -0.464 7.054 -3.234 1.00 94.06 92 LEU A N 1
ATOM 751 C CA . LEU A 1 92 ? -1.814 6.553 -2.993 1.00 94.06 92 LEU A CA 1
ATOM 752 C C . LEU A 1 92 ? -2.653 6.769 -4.247 1.00 94.06 92 LEU A C 1
ATOM 754 O O . LEU A 1 92 ? -2.828 7.904 -4.693 1.00 94.06 92 LEU A O 1
ATOM 758 N N . ARG A 1 93 ? -3.181 5.690 -4.824 1.00 94.00 93 ARG A N 1
ATOM 759 C CA . ARG A 1 93 ? -4.013 5.755 -6.032 1.00 94.00 93 ARG A CA 1
ATOM 760 C C . ARG A 1 93 ? -5.320 5.010 -5.838 1.00 94.00 93 ARG A C 1
ATOM 762 O O . ARG A 1 93 ? -5.340 3.905 -5.308 1.00 94.00 93 ARG A O 1
ATOM 769 N N . ARG A 1 94 ? -6.418 5.602 -6.298 1.00 93.38 94 ARG A N 1
ATOM 770 C CA . ARG A 1 94 ? -7.728 4.947 -6.313 1.00 93.38 94 ARG A CA 1
ATOM 771 C C . ARG A 1 94 ? -7.866 4.101 -7.580 1.00 93.38 94 ARG A C 1
ATOM 773 O O . ARG A 1 94 ? -7.388 4.506 -8.639 1.00 93.38 94 ARG A O 1
ATOM 780 N N . HIS A 1 95 ? -8.540 2.958 -7.479 1.00 86.94 95 HIS A N 1
ATOM 781 C CA . HIS A 1 95 ? -8.902 2.045 -8.578 1.00 86.94 95 HIS A CA 1
ATOM 782 C C . HIS A 1 95 ? -7.755 1.321 -9.301 1.00 86.94 95 HIS A C 1
ATOM 784 O O . HIS A 1 95 ? -7.960 0.187 -9.723 1.00 86.94 95 HIS A O 1
ATOM 790 N N . SER A 1 96 ? -6.564 1.912 -9.445 1.00 89.56 96 SER A N 1
ATOM 791 C CA . SER A 1 96 ? -5.421 1.243 -10.085 1.00 89.56 96 SER A CA 1
ATOM 792 C C . SER A 1 96 ? -4.059 1.717 -9.553 1.00 89.56 96 SER A C 1
ATOM 794 O O . SER A 1 96 ? -3.914 2.898 -9.223 1.00 89.56 96 SER A O 1
ATOM 796 N N . PRO A 1 97 ? -3.040 0.833 -9.497 1.00 90.19 97 PRO A N 1
ATOM 797 C CA . PRO A 1 97 ? -1.676 1.194 -9.101 1.00 90.19 97 PRO A CA 1
ATOM 798 C C . PRO A 1 97 ? -0.967 2.013 -10.184 1.00 90.19 97 PRO A C 1
ATOM 800 O O . PRO A 1 97 ? -1.448 2.121 -11.317 1.00 90.19 97 PRO A O 1
ATOM 803 N N . LYS A 1 98 ? 0.186 2.623 -9.867 1.00 87.50 98 LYS A N 1
ATOM 804 C CA . LYS A 1 98 ? 0.929 3.506 -10.793 1.00 87.50 98 LYS A CA 1
ATOM 805 C C . LYS A 1 98 ? 1.248 2.837 -12.132 1.00 87.50 98 LYS A C 1
ATOM 807 O O . LYS A 1 98 ? 1.059 3.443 -13.183 1.00 87.50 98 LYS A O 1
ATOM 812 N N . TYR A 1 99 ? 1.669 1.579 -12.080 1.00 88.50 99 TYR A N 1
ATOM 813 C CA . TYR A 1 99 ? 2.073 0.786 -13.240 1.00 88.50 99 TYR A CA 1
ATOM 814 C C . TYR A 1 99 ? 1.081 -0.353 -13.501 1.00 88.50 99 TYR A C 1
ATOM 816 O O . TYR A 1 99 ? 1.447 -1.526 -13.485 1.00 88.50 99 TYR A O 1
ATOM 824 N N . ALA A 1 100 ? -0.196 -0.019 -13.709 1.00 90.19 100 ALA A N 1
ATOM 825 C CA . ALA A 1 100 ? -1.257 -1.009 -13.923 1.00 90.19 100 ALA A CA 1
ATOM 826 C C . ALA A 1 100 ? -1.028 -1.904 -15.159 1.00 90.19 100 ALA A C 1
ATOM 828 O O . ALA A 1 100 ? -1.438 -3.061 -15.174 1.00 90.19 100 ALA A O 1
ATOM 829 N N . HIS A 1 101 ? -0.326 -1.415 -16.184 1.00 88.25 101 HIS A N 1
ATOM 830 C CA . HIS A 1 101 ? 0.029 -2.211 -17.365 1.00 88.25 101 HIS A CA 1
ATOM 831 C C . HIS A 1 101 ? 1.098 -3.278 -17.093 1.00 88.25 101 HIS A C 1
ATOM 833 O O . HIS A 1 101 ? 1.260 -4.178 -17.914 1.00 88.25 101 HIS A O 1
ATOM 839 N N . CYS A 1 102 ? 1.802 -3.208 -15.959 1.00 88.12 102 CYS A N 1
ATOM 840 C CA . CYS A 1 102 ? 2.792 -4.207 -15.549 1.00 88.12 102 CYS A CA 1
ATOM 841 C C . CYS A 1 102 ? 2.179 -5.444 -14.874 1.00 88.12 102 CYS A C 1
ATOM 843 O O . CYS A 1 102 ? 2.901 -6.308 -14.388 1.00 88.12 102 CYS A O 1
ATOM 845 N N . GLY A 1 103 ? 0.849 -5.571 -14.911 1.00 89.12 103 GLY A N 1
ATOM 846 C CA . GLY A 1 103 ? 0.142 -6.756 -14.437 1.00 89.12 103 GLY A CA 1
ATOM 847 C C . GLY A 1 103 ? 0.133 -6.869 -12.913 1.00 89.12 103 GLY A C 1
A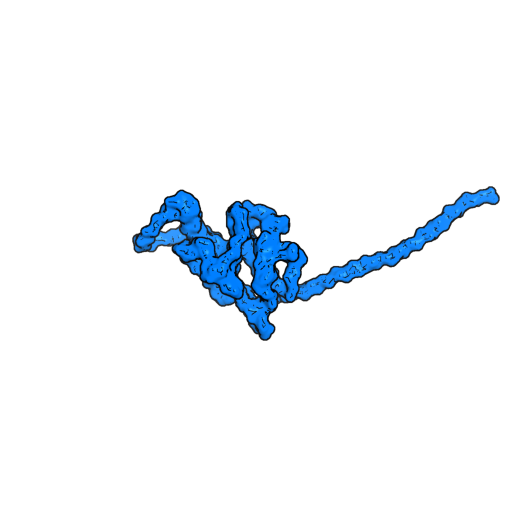TOM 848 O O . GLY A 1 103 ? 0.620 -7.874 -12.392 1.00 89.12 103 GLY A O 1
ATOM 849 N N . PRO A 1 104 ? -0.428 -5.877 -12.194 1.00 91.56 104 PRO A N 1
ATOM 850 C CA . PRO A 1 104 ? -0.577 -5.958 -10.753 1.00 91.56 104 PRO A CA 1
ATOM 851 C C . PRO A 1 104 ? -1.458 -7.151 -10.377 1.00 91.56 104 PRO A C 1
ATOM 853 O O . PRO A 1 104 ? -2.458 -7.447 -11.035 1.00 91.56 104 PRO A O 1
ATOM 856 N N . LYS A 1 105 ? -1.098 -7.822 -9.289 1.00 93.00 105 LYS A N 1
ATOM 857 C CA . LYS A 1 105 ? -1.808 -8.973 -8.739 1.00 93.00 105 LYS A CA 1
ATOM 858 C C . LYS A 1 105 ? -2.157 -8.689 -7.292 1.00 93.00 105 LYS A C 1
ATOM 860 O O . LYS A 1 105 ? -1.269 -8.436 -6.484 1.00 93.00 105 LYS A O 1
ATOM 865 N N . ILE A 1 106 ? -3.444 -8.746 -6.976 1.00 94.00 106 ILE A N 1
ATOM 866 C CA . ILE A 1 106 ? -3.923 -8.779 -5.596 1.00 94.00 106 ILE A CA 1
ATOM 867 C C . ILE A 1 106 ? -3.842 -10.233 -5.134 1.00 94.00 106 ILE A C 1
ATOM 869 O O . ILE A 1 106 ? -4.317 -11.133 -5.829 1.00 94.00 106 ILE A O 1
ATOM 873 N N . MET A 1 107 ? -3.199 -10.466 -3.995 1.00 91.88 107 MET A N 1
ATOM 874 C CA . MET A 1 107 ? -3.041 -11.804 -3.444 1.00 91.88 107 MET A CA 1
ATOM 875 C C . MET A 1 107 ? -4.283 -12.168 -2.637 1.00 91.88 107 MET A C 1
ATOM 877 O O . MET A 1 107 ? -4.724 -11.399 -1.785 1.00 91.88 107 MET A O 1
ATOM 881 N N . HIS A 1 108 ? -4.839 -13.339 -2.936 1.00 90.25 108 HIS A N 1
ATOM 882 C CA . HIS A 1 108 ? -5.962 -13.927 -2.217 1.00 90.25 108 HIS A CA 1
ATOM 883 C C . HIS A 1 108 ? -5.487 -15.154 -1.426 1.00 90.25 108 HIS A C 1
ATOM 885 O O . HIS A 1 108 ? -4.597 -15.857 -1.914 1.00 90.25 108 HIS A O 1
ATOM 891 N N . PRO A 1 109 ? -6.085 -15.454 -0.255 1.00 93.94 109 PRO A N 1
ATOM 892 C CA . PRO A 1 109 ? -7.163 -14.719 0.439 1.00 93.94 109 PRO A CA 1
ATOM 893 C C . PRO A 1 109 ? -6.717 -13.332 0.971 1.00 93.94 109 PRO A C 1
ATOM 895 O O . PRO A 1 109 ? -5.541 -13.000 0.828 1.00 93.94 109 PRO A O 1
ATOM 898 N N . PRO A 1 110 ? -7.623 -12.491 1.528 1.00 96.06 110 PRO A N 1
ATOM 899 C CA . PRO A 1 110 ? -7.229 -11.225 2.153 1.00 96.06 110 PRO A CA 1
ATOM 900 C C . PRO A 1 110 ? -6.079 -11.411 3.147 1.00 96.06 110 PRO A C 1
ATOM 902 O O . PRO A 1 110 ? -6.031 -12.414 3.855 1.00 96.06 110 PRO A O 1
ATOM 905 N N . ALA A 1 111 ? -5.184 -10.426 3.228 1.00 95.00 111 ALA A N 1
ATOM 906 C CA . ALA A 1 111 ? -4.090 -10.440 4.200 1.00 95.00 111 ALA A CA 1
ATOM 907 C C . ALA A 1 111 ? -4.607 -10.272 5.641 1.00 95.00 111 ALA A C 1
ATOM 909 O O . ALA A 1 111 ? -3.961 -10.709 6.588 1.00 95.00 111 ALA A O 1
ATOM 910 N N . GLY A 1 112 ? -5.784 -9.665 5.795 1.00 96.00 112 GLY A N 1
ATOM 911 C CA . GLY A 1 112 ? -6.521 -9.612 7.047 1.00 96.00 112 GLY A CA 1
ATOM 912 C C . GLY A 1 112 ? -7.743 -8.707 6.953 1.00 96.00 112 GLY A C 1
ATOM 913 O O . GLY A 1 112 ? -8.081 -8.180 5.887 1.00 96.00 112 GLY A O 1
ATOM 914 N N . PHE A 1 113 ? -8.395 -8.511 8.093 1.00 96.62 113 PHE A N 1
ATOM 915 C CA . PHE A 1 113 ? -9.560 -7.652 8.258 1.00 96.62 113 PHE A CA 1
ATOM 916 C C . PHE A 1 113 ? -9.290 -6.577 9.303 1.00 96.62 113 PHE A C 1
ATOM 918 O O . PHE A 1 113 ? -8.725 -6.852 10.360 1.00 96.62 113 PHE A O 1
ATOM 925 N N . THR A 1 114 ? -9.747 -5.357 9.038 1.00 96.19 114 THR A N 1
ATOM 926 C CA . THR A 1 114 ? -9.536 -4.212 9.927 1.00 96.19 114 THR A CA 1
ATOM 927 C C . THR A 1 114 ? -10.793 -3.369 10.076 1.00 96.19 114 THR A C 1
ATOM 929 O O . THR A 1 114 ? -11.597 -3.264 9.151 1.00 96.19 114 THR A O 1
ATOM 932 N N . LYS A 1 115 ? -10.966 -2.763 11.252 1.00 95.88 115 LYS A N 1
ATOM 933 C CA . LYS A 1 115 ? -12.001 -1.749 11.516 1.00 95.88 115 LYS A CA 1
ATOM 934 C C . LYS A 1 115 ? -11.477 -0.324 11.315 1.00 95.88 115 LYS A C 1
ATOM 936 O O . LYS A 1 115 ? -12.257 0.624 11.373 1.00 95.88 115 LYS A O 1
ATOM 941 N N . LEU A 1 116 ? -10.172 -0.154 11.080 1.00 96.25 116 LEU A N 1
ATOM 942 C CA . LEU A 1 116 ? -9.594 1.164 10.846 1.00 96.25 116 LEU A CA 1
ATOM 943 C C . LEU A 1 116 ? -10.133 1.754 9.537 1.00 96.25 116 LEU A C 1
ATOM 945 O O . LEU A 1 116 ? -10.134 1.070 8.514 1.00 96.25 116 LEU A O 1
ATOM 949 N N . PRO A 1 117 ? -10.550 3.029 9.511 1.00 96.25 117 PRO A N 1
ATOM 950 C C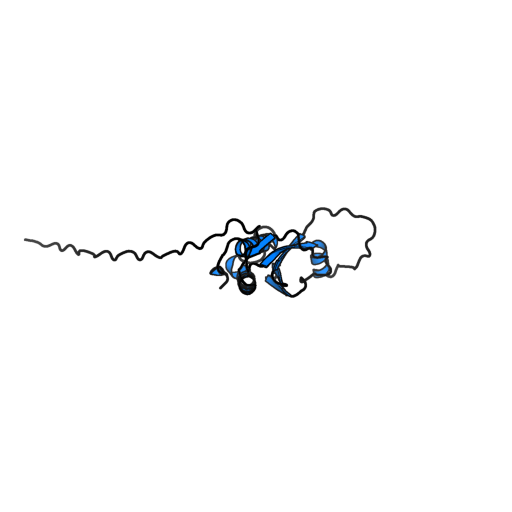A . PRO A 1 117 ? -10.960 3.662 8.266 1.00 96.25 117 PRO A CA 1
ATOM 951 C C . PRO A 1 117 ? -9.763 3.795 7.317 1.00 96.25 117 PRO A C 1
ATOM 953 O O . PRO A 1 117 ? -8.623 3.952 7.763 1.00 96.25 117 PRO A O 1
ATOM 956 N N . PHE A 1 118 ? -10.018 3.826 6.005 1.00 95.88 118 PHE A N 1
ATOM 957 C CA . PHE A 1 118 ? -8.987 4.108 4.994 1.00 95.88 118 PHE A CA 1
ATOM 958 C C . PHE A 1 118 ? -8.174 5.373 5.313 1.00 95.88 118 PHE A C 1
ATOM 960 O O . PHE A 1 118 ? -6.973 5.429 5.065 1.00 95.88 118 PHE A O 1
ATOM 967 N N . GLU A 1 119 ? -8.813 6.367 5.928 1.00 96.44 119 GLU A N 1
ATOM 968 C CA . GLU A 1 119 ? -8.168 7.598 6.376 1.00 96.44 119 GLU A CA 1
ATOM 969 C C . GLU A 1 119 ? -6.951 7.350 7.283 1.00 96.44 119 GLU A C 1
ATOM 971 O O . GLU A 1 119 ? -5.966 8.082 7.194 1.00 96.44 119 GLU A O 1
ATOM 976 N N . CYS A 1 120 ? -6.971 6.294 8.103 1.00 97.12 120 CYS A N 1
ATOM 977 C CA . CYS A 1 120 ? -5.803 5.916 8.889 1.00 97.12 120 CYS A CA 1
ATOM 978 C C . CYS A 1 120 ? -4.657 5.423 7.996 1.00 97.12 120 CYS A C 1
ATOM 980 O O . CYS A 1 120 ? -3.540 5.923 8.109 1.00 97.12 120 CYS A O 1
ATOM 982 N N . LEU A 1 121 ? -4.937 4.519 7.047 1.00 96.75 121 LEU A N 1
ATOM 983 C CA . LEU A 1 121 ? -3.931 4.048 6.089 1.00 96.75 121 LEU A CA 1
ATOM 984 C C . LEU A 1 121 ? -3.338 5.211 5.288 1.00 96.75 121 LEU A C 1
ATOM 986 O O . LEU A 1 121 ? -2.122 5.291 5.136 1.00 96.75 121 LEU A O 1
ATOM 990 N N . ARG A 1 122 ? -4.183 6.134 4.811 1.00 96.62 122 ARG A N 1
ATOM 991 C CA . ARG A 1 122 ? -3.760 7.331 4.068 1.00 96.62 122 ARG A CA 1
ATOM 992 C C . ARG A 1 122 ? -2.745 8.149 4.863 1.00 96.62 122 ARG A C 1
ATOM 994 O O . ARG A 1 122 ? -1.676 8.478 4.349 1.00 96.62 122 ARG A O 1
ATOM 1001 N N . LYS A 1 123 ? -3.083 8.454 6.114 1.00 96.31 123 LYS A N 1
ATOM 1002 C CA . LYS A 1 123 ? -2.242 9.190 7.058 1.00 96.31 123 LYS A CA 1
ATOM 1003 C C . LYS A 1 123 ? -0.910 8.477 7.303 1.00 96.31 123 LYS A C 1
ATOM 1005 O O . LYS A 1 123 ? 0.141 9.049 7.005 1.00 96.31 123 LYS A O 1
ATOM 1010 N N . CYS A 1 124 ? -0.952 7.202 7.691 1.00 96.50 124 CYS A N 1
ATOM 1011 C CA . CYS A 1 124 ? 0.241 6.382 7.913 1.00 96.50 124 CYS A CA 1
ATOM 1012 C C . CYS A 1 124 ? 1.151 6.331 6.678 1.00 96.50 124 CYS A C 1
ATOM 1014 O O . CYS A 1 124 ? 2.349 6.591 6.771 1.00 96.50 124 CYS A O 1
ATOM 1016 N N . ALA A 1 125 ? 0.583 6.057 5.503 1.00 95.75 125 ALA A N 1
ATOM 1017 C CA . ALA A 1 125 ? 1.324 5.978 4.251 1.00 95.75 125 ALA A CA 1
ATOM 1018 C C . ALA A 1 125 ? 1.999 7.319 3.904 1.00 95.75 125 ALA A C 1
ATOM 1020 O O . ALA A 1 125 ? 3.184 7.347 3.566 1.00 95.75 125 ALA A O 1
ATOM 1021 N N . SER A 1 126 ? 1.281 8.439 4.048 1.00 93.75 126 SER A N 1
ATOM 1022 C CA . SER A 1 126 ? 1.816 9.778 3.757 1.00 93.75 126 SER A CA 1
ATOM 1023 C C . SER A 1 126 ? 2.960 10.197 4.690 1.00 93.75 126 SER A C 1
ATOM 1025 O O . SER A 1 126 ? 3.907 10.846 4.246 1.00 93.75 126 SER A O 1
ATOM 1027 N N . LYS A 1 127 ? 2.912 9.788 5.965 1.00 93.69 127 LYS A N 1
ATOM 1028 C CA . LYS A 1 127 ? 3.932 10.097 6.979 1.00 93.69 127 LYS A CA 1
ATOM 1029 C C . LYS A 1 127 ? 5.084 9.096 7.020 1.00 93.69 127 LYS A C 1
ATOM 1031 O O . LYS A 1 127 ? 6.112 9.396 7.616 1.00 93.69 127 LYS A O 1
ATOM 1036 N N . TYR A 1 128 ? 4.950 7.942 6.366 1.00 95.31 128 TYR A N 1
ATOM 1037 C CA . TYR A 1 128 ? 5.906 6.841 6.466 1.00 95.31 128 TYR A CA 1
ATOM 1038 C C . TYR A 1 128 ? 7.363 7.275 6.251 1.00 95.31 128 TYR A C 1
ATOM 1040 O O . TYR A 1 128 ? 8.212 6.989 7.086 1.00 95.31 128 TYR A O 1
ATOM 1048 N N . HIS A 1 129 ? 7.657 8.022 5.183 1.00 92.06 129 HIS A N 1
ATOM 1049 C CA . HIS A 1 129 ? 9.027 8.456 4.883 1.00 92.06 129 HIS A CA 1
ATOM 1050 C C . HIS A 1 129 ? 9.606 9.438 5.919 1.00 92.06 129 HIS A C 1
ATOM 1052 O O . HIS A 1 129 ? 10.815 9.462 6.130 1.00 92.06 129 HIS A O 1
ATOM 1058 N N . LEU A 1 130 ? 8.756 10.222 6.592 1.00 91.50 130 LEU A N 1
ATOM 1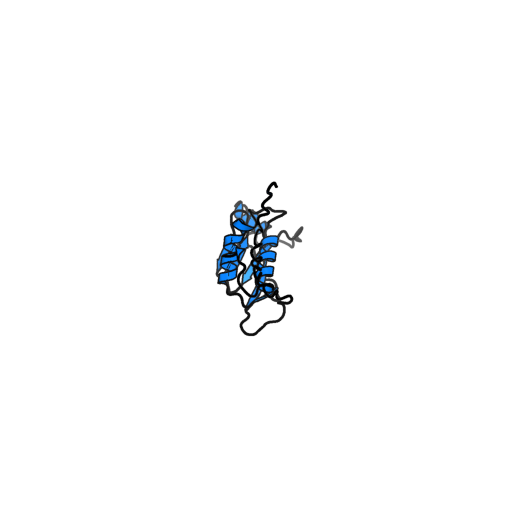059 C CA . LEU A 1 130 ? 9.175 11.140 7.656 1.00 91.50 130 LEU A CA 1
ATOM 1060 C C . LEU A 1 130 ? 9.551 10.383 8.934 1.00 91.50 130 LEU A C 1
ATOM 1062 O O . LEU A 1 130 ? 10.420 10.829 9.675 1.00 91.50 130 LEU A O 1
ATOM 1066 N N . VAL A 1 131 ? 8.897 9.247 9.187 1.00 94.00 131 VAL A N 1
ATOM 1067 C CA . VAL A 1 131 ? 9.081 8.440 10.403 1.00 94.00 131 VAL A CA 1
ATOM 1068 C C . VAL A 1 131 ? 10.173 7.384 10.221 1.00 94.00 131 VAL A C 1
ATOM 1070 O O . VAL A 1 131 ? 10.998 7.184 11.107 1.00 94.00 131 VAL A O 1
ATOM 1073 N N . PHE A 1 132 ? 10.188 6.708 9.072 1.00 93.50 132 PHE A N 1
ATOM 1074 C CA . PHE A 1 132 ? 11.048 5.549 8.799 1.00 93.50 132 PHE A CA 1
ATOM 1075 C C . PHE A 1 132 ? 12.157 5.841 7.776 1.00 93.50 132 PHE A C 1
ATOM 1077 O O . PHE A 1 132 ? 12.977 4.972 7.479 1.00 93.50 132 PHE A O 1
ATOM 1084 N N . GLY A 1 133 ? 12.210 7.068 7.254 1.00 92.06 133 GLY A N 1
ATOM 1085 C CA . GLY A 1 133 ? 13.231 7.529 6.321 1.00 92.06 133 GLY A CA 1
ATOM 1086 C C . GLY A 1 133 ? 12.921 7.249 4.850 1.00 92.06 133 GLY A C 1
ATOM 1087 O O . GLY A 1 133 ? 11.866 6.736 4.471 1.00 92.06 133 GLY A O 1
ATOM 1088 N N . ASN A 1 134 ? 13.883 7.601 3.998 1.00 92.69 134 ASN A N 1
ATOM 1089 C CA . ASN A 1 134 ? 13.770 7.478 2.546 1.00 92.69 134 ASN A CA 1
ATOM 1090 C C . ASN A 1 134 ? 13.916 6.030 2.062 1.00 92.69 134 ASN A C 1
ATOM 1092 O O . ASN A 1 134 ? 14.396 5.149 2.783 1.00 92.69 134 ASN A O 1
ATOM 1096 N N . TYR A 1 135 ? 13.528 5.803 0.807 1.00 90.69 135 TYR A N 1
ATOM 1097 C CA . TYR A 1 135 ? 13.620 4.496 0.171 1.00 90.69 135 TYR A CA 1
ATOM 1098 C C . TYR A 1 135 ? 15.064 3.983 0.135 1.00 90.69 135 TYR A C 1
ATOM 1100 O O . TYR A 1 135 ? 15.979 4.651 -0.348 1.00 90.69 135 TYR A O 1
ATOM 1108 N N . ASN A 1 136 ? 15.251 2.748 0.583 1.00 89.69 136 ASN A N 1
ATOM 1109 C CA . ASN A 1 136 ? 16.495 2.007 0.482 1.00 89.69 136 ASN A CA 1
ATOM 1110 C C . ASN A 1 136 ? 16.184 0.574 0.053 1.00 89.69 136 ASN A C 1
ATOM 1112 O O . ASN A 1 136 ? 15.431 -0.118 0.735 1.00 89.69 136 ASN A O 1
ATOM 1116 N N . LEU A 1 137 ? 16.805 0.116 -1.039 1.00 84.62 137 LEU A N 1
ATOM 1117 C CA . LEU A 1 137 ? 16.507 -1.178 -1.660 1.00 84.62 137 LEU A CA 1
ATOM 1118 C C . LEU A 1 137 ? 16.602 -2.365 -0.687 1.00 84.62 137 LEU A C 1
ATOM 1120 O O . LEU A 1 137 ? 15.825 -3.306 -0.820 1.00 84.62 137 LEU A O 1
ATOM 1124 N N . LEU A 1 138 ? 17.508 -2.315 0.294 1.00 84.44 138 LEU A N 1
ATOM 1125 C CA . LEU A 1 138 ? 17.758 -3.422 1.222 1.00 84.44 138 LEU A CA 1
ATOM 1126 C C . LEU A 1 138 ? 17.110 -3.231 2.599 1.00 84.44 138 LEU A C 1
ATOM 1128 O O . LEU A 1 138 ? 16.787 -4.221 3.245 1.00 84.44 138 LEU A O 1
ATOM 1132 N N . LYS A 1 139 ? 16.937 -1.986 3.063 1.00 86.38 139 LYS A N 1
ATOM 1133 C CA . LYS A 1 139 ? 16.526 -1.698 4.453 1.00 86.38 139 LYS A CA 1
ATOM 1134 C C . LYS A 1 139 ? 15.134 -1.088 4.600 1.00 86.38 139 LYS A C 1
ATOM 1136 O O . LYS A 1 139 ? 14.453 -1.384 5.571 1.00 86.38 139 LYS A O 1
ATOM 1141 N N . ASN A 1 140 ? 14.716 -0.232 3.672 1.00 92.62 140 ASN A N 1
ATOM 1142 C CA . ASN A 1 140 ? 13.442 0.484 3.739 1.00 92.62 140 ASN A CA 1
ATOM 1143 C C . ASN A 1 140 ? 12.836 0.556 2.338 1.00 92.62 140 ASN A C 1
ATOM 1145 O O . ASN A 1 140 ? 12.920 1.571 1.650 1.00 92.62 140 ASN A O 1
ATOM 1149 N N . ASN A 1 141 ? 12.318 -0.574 1.874 1.00 92.06 141 ASN A N 1
ATOM 1150 C CA . ASN A 1 141 ? 11.807 -0.742 0.518 1.00 92.06 141 ASN A CA 1
ATOM 1151 C C . ASN A 1 141 ? 10.283 -0.939 0.525 1.00 92.06 141 ASN A C 1
ATOM 1153 O O . ASN A 1 141 ? 9.626 -0.876 1.565 1.00 92.06 141 ASN A O 1
ATOM 1157 N N . CYS A 1 142 ? 9.717 -1.201 -0.653 1.00 92.94 142 CYS A N 1
ATOM 1158 C CA . CYS A 1 142 ? 8.285 -1.441 -0.821 1.00 92.94 142 CYS A CA 1
ATOM 1159 C C . CYS A 1 142 ? 7.740 -2.585 0.055 1.00 92.94 142 CYS A C 1
ATOM 1161 O O . CYS A 1 142 ? 6.607 -2.484 0.533 1.00 92.94 142 CYS A O 1
ATOM 1163 N N . HIS A 1 143 ? 8.537 -3.629 0.318 1.00 93.06 143 HIS A N 1
ATOM 1164 C CA . HIS A 1 143 ? 8.141 -4.773 1.150 1.00 93.06 143 HIS A CA 1
ATOM 1165 C C . HIS A 1 143 ? 8.060 -4.387 2.618 1.00 93.06 143 HIS A C 1
ATOM 1167 O O . HIS A 1 143 ? 7.058 -4.670 3.268 1.00 93.06 143 HIS A O 1
ATOM 1173 N N . VAL A 1 144 ? 9.070 -3.672 3.120 1.00 94.75 144 VAL A N 1
ATOM 1174 C CA . VAL A 1 144 ? 9.085 -3.165 4.502 1.00 94.75 144 VAL A CA 1
ATOM 1175 C C . VAL A 1 144 ? 7.905 -2.223 4.736 1.00 94.75 144 VAL A C 1
ATOM 1177 O O . VAL A 1 144 ? 7.175 -2.383 5.712 1.00 94.75 144 VAL A O 1
ATOM 1180 N N . PHE A 1 145 ? 7.652 -1.315 3.791 1.00 96.19 145 PHE A N 1
ATOM 1181 C C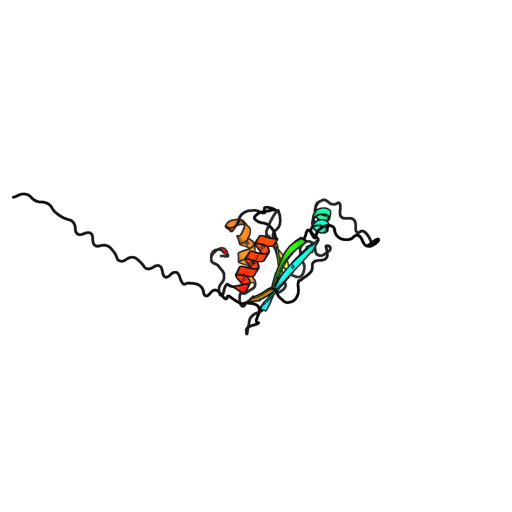A . PHE A 1 145 ? 6.477 -0.450 3.819 1.00 96.19 145 PHE A CA 1
ATOM 1182 C C . PHE A 1 145 ? 5.170 -1.249 3.866 1.00 96.19 145 PHE A C 1
ATOM 1184 O O . PHE A 1 145 ? 4.322 -1.000 4.722 1.00 96.19 145 PHE A O 1
ATOM 1191 N N . SER A 1 146 ? 5.009 -2.227 2.969 1.00 95.81 146 SER A N 1
ATOM 1192 C CA . SER A 1 146 ? 3.782 -3.027 2.874 1.00 95.81 146 SER A CA 1
ATOM 1193 C C . SER A 1 146 ? 3.540 -3.816 4.159 1.00 95.81 146 SER A C 1
ATOM 1195 O O . SER A 1 146 ? 2.433 -3.790 4.690 1.00 95.81 146 SER A O 1
ATOM 1197 N N . ASN A 1 147 ? 4.586 -4.431 4.714 1.00 95.31 147 ASN A N 1
ATOM 1198 C CA . ASN A 1 147 ? 4.526 -5.123 5.998 1.00 95.31 147 ASN A CA 1
ATOM 1199 C C . ASN A 1 147 ? 4.119 -4.177 7.127 1.00 95.31 147 ASN A C 1
ATOM 1201 O O . ASN A 1 147 ? 3.239 -4.522 7.910 1.00 95.31 147 ASN A O 1
ATOM 1205 N N . LYS A 1 148 ? 4.684 -2.964 7.176 1.00 96.00 148 LYS A N 1
ATOM 1206 C CA . LYS A 1 148 ? 4.337 -1.992 8.217 1.00 96.00 148 LYS A CA 1
ATOM 1207 C C . LYS A 1 148 ? 2.885 -1.529 8.120 1.00 96.00 148 LYS A C 1
ATOM 1209 O O . LYS A 1 148 ? 2.214 -1.391 9.136 1.00 96.00 148 LYS A O 1
ATOM 1214 N N . MET A 1 149 ? 2.377 -1.319 6.908 1.00 97.12 149 MET A N 1
ATOM 1215 C CA . MET A 1 149 ? 0.968 -0.979 6.703 1.00 97.12 149 MET A CA 1
ATOM 1216 C C . MET A 1 149 ? 0.042 -2.146 7.076 1.00 97.12 149 MET A C 1
ATOM 1218 O O . MET A 1 149 ? -0.991 -1.912 7.696 1.00 97.12 149 MET A O 1
ATOM 1222 N N . MET A 1 150 ? 0.409 -3.395 6.763 1.00 95.50 150 MET A N 1
ATOM 1223 C CA . MET A 1 150 ? -0.352 -4.573 7.210 1.00 95.50 150 MET A CA 1
ATOM 1224 C C . MET A 1 150 ? -0.345 -4.716 8.728 1.00 95.50 150 MET A C 1
ATOM 1226 O O . MET A 1 150 ? -1.392 -4.999 9.292 1.00 95.50 150 MET A O 1
ATOM 1230 N N . GLU A 1 151 ? 0.789 -4.474 9.389 1.00 94.69 151 GLU A N 1
ATOM 1231 C CA . GLU A 1 151 ? 0.899 -4.470 10.853 1.00 94.69 151 GLU A CA 1
ATOM 1232 C C . GLU A 1 151 ? -0.095 -3.473 11.465 1.00 94.69 151 GLU A C 1
ATOM 1234 O O . GLU A 1 151 ? -0.872 -3.844 12.341 1.00 94.69 151 GLU A O 1
ATOM 1239 N N . VAL A 1 152 ? -0.152 -2.243 10.935 1.00 95.75 152 VAL A N 1
ATOM 1240 C CA . VAL A 1 152 ? -1.135 -1.237 11.368 1.00 95.75 152 VAL A CA 1
ATOM 1241 C C . VAL A 1 152 ? -2.563 -1.732 11.159 1.00 95.75 152 VAL A C 1
ATOM 1243 O O . VAL A 1 152 ? -3.365 -1.690 12.083 1.00 95.75 152 VAL A O 1
ATOM 1246 N N . LEU A 1 153 ? -2.907 -2.207 9.961 1.00 96.00 153 LEU A N 1
ATOM 1247 C CA . LEU A 1 153 ? -4.279 -2.636 9.676 1.00 96.00 153 LEU A CA 1
ATOM 1248 C C . LEU A 1 153 ? -4.683 -3.874 10.492 1.00 96.00 153 LEU A C 1
ATOM 1250 O O . LEU A 1 153 ? -5.837 -3.981 10.900 1.00 96.00 153 LEU A O 1
ATOM 1254 N N . CYS A 1 154 ? -3.754 -4.791 10.741 1.00 95.19 154 CYS A N 1
ATOM 1255 C CA . CYS A 1 154 ? -4.009 -6.043 11.442 1.00 95.19 154 CYS A CA 1
ATOM 1256 C C . CYS A 1 154 ? -4.123 -5.851 12.956 1.00 95.19 154 CYS A C 1
ATOM 1258 O O . CYS A 1 154 ? -5.046 -6.381 13.577 1.00 95.19 154 CYS A O 1
ATOM 1260 N N . HIS A 1 155 ? -3.183 -5.109 13.543 1.00 92.62 155 HIS A N 1
ATOM 1261 C CA . HIS A 1 155 ? -2.941 -5.143 14.981 1.00 92.62 155 HIS A CA 1
ATOM 1262 C C . HIS A 1 155 ? -3.456 -3.913 15.726 1.00 92.62 155 HIS A C 1
ATOM 1264 O O . HIS A 1 155 ? -3.716 -4.001 16.927 1.00 92.62 155 HIS A O 1
ATOM 1270 N N . GLU A 1 156 ? -3.642 -2.783 15.045 1.00 93.12 156 GLU A N 1
ATOM 1271 C CA . GLU A 1 156 ? -4.059 -1.542 15.692 1.00 93.12 156 GLU A CA 1
ATOM 1272 C C . GLU A 1 156 ? -5.584 -1.395 15.705 1.00 93.12 156 GLU A C 1
ATOM 1274 O O . GLU A 1 156 ? -6.265 -1.500 14.685 1.00 93.12 156 GLU A O 1
ATOM 1279 N N . VAL A 1 157 ? -6.131 -1.073 16.878 1.00 90.69 157 VAL A N 1
ATOM 1280 C CA . VAL A 1 157 ? -7.559 -0.744 17.047 1.00 90.69 157 VAL A CA 1
ATOM 1281 C C . VAL A 1 157 ? -7.859 0.739 16.814 1.00 90.69 157 VAL A C 1
ATOM 1283 O O . VAL A 1 157 ? -8.995 1.119 16.538 1.00 90.69 157 VAL A O 1
ATOM 1286 N N . THR A 1 158 ? -6.840 1.593 16.920 1.00 92.56 158 THR A N 1
ATOM 1287 C CA . THR A 1 158 ? -6.918 3.041 16.683 1.00 92.56 158 THR A CA 1
ATOM 1288 C C . THR A 1 158 ? -5.715 3.484 15.869 1.00 92.56 158 THR A C 1
ATOM 1290 O O . THR A 1 158 ? -4.666 2.852 15.926 1.00 92.56 158 THR A O 1
ATOM 1293 N N . CYS A 1 159 ? -5.834 4.581 15.117 1.00 94.81 159 CYS A N 1
ATOM 1294 C CA . CYS A 1 159 ? -4.725 5.005 14.270 1.00 94.81 159 CYS A CA 1
ATOM 1295 C C . CYS A 1 159 ? -3.460 5.312 15.106 1.00 94.81 159 CYS A C 1
ATOM 1297 O O . CYS A 1 159 ? -3.557 6.026 16.117 1.00 94.81 159 CYS A O 1
ATOM 1299 N N . PRO A 1 160 ? -2.279 4.778 14.744 1.00 95.12 160 PRO A N 1
ATOM 1300 C CA . PRO A 1 160 ? -1.034 5.054 15.456 1.00 95.12 160 PRO A CA 1
ATOM 1301 C C . PRO A 1 160 ? -0.704 6.543 15.518 1.00 95.12 160 PRO A C 1
ATOM 1303 O O . PRO A 1 160 ? -0.951 7.278 14.565 1.00 95.12 160 PRO A O 1
ATOM 1306 N N . PHE A 1 161 ? -0.087 6.991 16.618 1.00 94.38 161 PHE A N 1
ATOM 1307 C CA . PHE A 1 161 ? 0.294 8.402 16.776 1.00 94.38 161 PHE A CA 1
ATOM 1308 C C . PHE A 1 161 ? 1.268 8.879 15.697 1.00 94.38 161 PHE A C 1
ATOM 1310 O O . PHE A 1 161 ? 1.163 10.013 15.252 1.00 94.38 161 PHE A O 1
ATOM 1317 N N . TRP A 1 162 ? 2.171 8.015 15.229 1.00 94.81 162 TRP A N 1
ATOM 1318 C CA . TRP A 1 162 ? 3.123 8.364 14.171 1.00 94.81 162 TRP A CA 1
ATOM 1319 C C . TRP A 1 162 ? 2.459 8.585 12.802 1.00 94.81 162 TRP A C 1
ATOM 1321 O O . TRP A 1 162 ? 3.088 9.127 11.897 1.00 94.81 162 TRP A O 1
ATOM 1331 N N . CYS A 1 163 ? 1.196 8.179 12.640 1.00 93.44 163 CYS A N 1
ATOM 1332 C CA . CYS A 1 163 ? 0.425 8.455 11.435 1.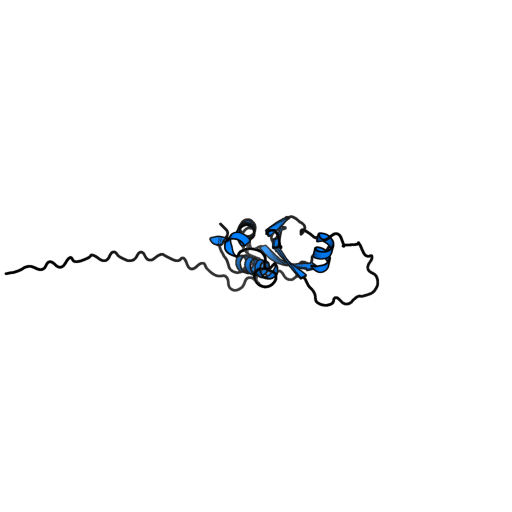00 93.44 163 CYS A CA 1
ATOM 1333 C C . CYS A 1 163 ? -0.199 9.859 11.438 1.00 93.44 163 CYS A C 1
ATOM 1335 O O . CYS A 1 163 ? -0.630 10.310 10.379 1.00 93.44 163 CYS A O 1
ATOM 1337 N N . LEU A 1 164 ? -0.306 10.522 12.596 1.00 84.75 164 LEU A N 1
ATOM 1338 C CA . LEU A 1 164 ? -1.026 11.792 12.751 1.00 84.75 164 LEU A CA 1
ATOM 1339 C C . LEU A 1 164 ? -0.241 13.004 12.224 1.00 84.75 164 LEU A C 1
ATOM 1341 O O . LEU A 1 164 ? 1.009 13.026 12.289 1.00 84.75 164 LEU A O 1
#

Foldseek 3Di:
DDDDDDDDPDDDDDDPPPPVPFFWQPFFADDDVQWFFKWKKKFQVVQVVCVVVVNDDPDPDDDDDPDPDRPIFMWMDDPQWTWFADQPFTDIDGNADPPNVRPMDTDPDGPGIANDDVVLLVLCSRLVCVVVNGDDPPRRHRVNSRVVSSSCRRTGNYRDPSSD

Organism: Crassostrea virginica (NCBI:txid6565)

InterPro domains:
  IPR042266 PPPDE peptidase domain superfamily [G3DSA:3.90.1720.30] (33-164)

Radius of gyration: 23.73 Å; chains: 1; bounding box: 45×45×98 Å

Secondary structure (DSSP, 8-state):
-----------PPP---------B-S--SS--TT-EEEEEEEEEHHHHHHHHTT--------S----SS--EEEEEEETTEEEEE-SS-EEEEESS-TTGGG--EE-SS-SEEE-S-HHHHHHHHHHHHHHH-S-BTTTBSHHHHHHHHHHHHHHBSS--GGG-

Sequence (164 aa):
MEVFNAFKMTFGMPHIINLSVRPIRTDCSVPEVGSKPFFYGTNDLACMYLTTIGLYRHRRKRSLQLPVHNFVHSFIYYDGWFAEFGTKDTTLRRHSPKYAHCGPKIMHPPAGFTKLPFECLRKCASKYHLVFGNYNLLKNNCHVFSNKMMEVLCHEVTCPFWCL

pLDDT: mean 80.22, std 21.61, range [28.59, 97.56]